Protein AF-A0A9P0KVR5-F1 (afdb_monomer_lite)

Radius of gyration: 16.96 Å; chains: 1; bounding box: 43×29×41 Å

Secondary structure (DSSP, 8-state):
---HHHHHHHHTT-SGGGGGEEEEEEEEEE-----S-------EEEEEEEESTTPPEEEE-S---HHHHIIIIIIIIIHHHHTTSSSPEEE----

Foldseek 3Di:
DDDVVNVCVVCVPDDCVCQQEWEKDKDKDFPDDDPPDDDDPTDIWIWMWIDHDDADIDIDPDDDDPVCCCPVPCVPGVVVVNVVHDNHDYDYDPD

Structure (mmCIF, N/CA/C/O backbone):
data_AF-A0A9P0KVR5-F1
#
_entry.id   AF-A0A9P0KVR5-F1
#
loop_
_atom_site.group_PDB
_atom_site.id
_atom_site.type_symbol
_atom_site.label_atom_id
_atom_site.label_alt_id
_atom_site.label_comp_id
_atom_site.label_asym_id
_atom_site.label_entity_id
_atom_site.label_seq_id
_atom_site.pdbx_PDB_ins_code
_atom_site.Cartn_x
_atom_site.Cartn_y
_atom_site.Cartn_z
_atom_site.occupancy
_atom_site.B_iso_or_equiv
_atom_site.auth_seq_id
_atom_site.auth_comp_id
_atom_site.auth_asym_id
_atom_site.auth_atom_id
_atom_site.pdbx_PDB_model_num
ATOM 1 N N . MET A 1 1 ? 10.888 13.727 19.121 1.00 45.62 1 MET A N 1
ATOM 2 C CA . MET A 1 1 ? 11.505 12.560 18.464 1.00 45.62 1 MET A CA 1
ATOM 3 C C . MET A 1 1 ? 10.667 11.375 18.880 1.00 45.62 1 MET A C 1
ATOM 5 O O . MET A 1 1 ? 10.918 10.817 19.937 1.00 45.62 1 MET A O 1
ATOM 9 N N . ASP A 1 2 ? 9.619 11.086 18.118 1.00 54.28 2 ASP A N 1
ATOM 10 C CA . ASP A 1 2 ? 8.869 9.847 18.293 1.00 54.28 2 ASP A CA 1
ATOM 11 C C . ASP A 1 2 ? 9.686 8.749 17.618 1.00 54.28 2 ASP A C 1
ATOM 13 O O . ASP A 1 2 ? 9.836 8.729 16.396 1.00 54.28 2 ASP A O 1
ATOM 17 N N . ASP A 1 3 ? 10.329 7.912 18.426 1.00 75.06 3 ASP A N 1
ATOM 18 C CA . ASP A 1 3 ? 11.047 6.747 17.934 1.00 75.06 3 ASP A CA 1
ATOM 19 C C . ASP A 1 3 ? 10.066 5.599 17.643 1.00 75.06 3 ASP A C 1
ATOM 21 O O . ASP A 1 3 ? 8.977 5.498 18.217 1.00 75.06 3 ASP A O 1
ATOM 25 N N . GLY A 1 4 ? 10.444 4.703 16.726 1.00 69.88 4 GLY A N 1
ATOM 26 C CA . GLY A 1 4 ? 9.607 3.552 16.361 1.00 69.88 4 GLY A CA 1
ATOM 27 C C . GLY A 1 4 ? 9.270 2.648 17.555 1.00 69.88 4 GLY A C 1
ATOM 28 O O . GLY A 1 4 ? 8.257 1.955 17.546 1.00 69.88 4 GLY A O 1
ATOM 29 N N . PHE A 1 5 ? 10.073 2.697 18.622 1.00 75.00 5 PHE A N 1
ATOM 30 C CA . PHE A 1 5 ? 9.825 1.954 19.853 1.00 75.00 5 PHE A CA 1
ATOM 31 C C . PHE A 1 5 ? 8.598 2.478 20.615 1.00 75.00 5 PHE A C 1
ATOM 33 O O . PHE A 1 5 ? 7.743 1.689 21.030 1.00 75.00 5 PHE A O 1
ATOM 40 N N . THR A 1 6 ? 8.463 3.798 20.756 1.00 78.81 6 THR A N 1
ATOM 41 C CA . THR A 1 6 ? 7.296 4.427 21.391 1.00 78.81 6 THR A CA 1
ATOM 42 C C . THR A 1 6 ? 6.020 4.167 20.585 1.00 78.81 6 THR A C 1
ATOM 44 O O . THR A 1 6 ? 4.979 3.853 21.168 1.00 78.81 6 THR A O 1
ATOM 47 N N . TRP A 1 7 ? 6.114 4.187 19.250 1.00 76.62 7 TRP A N 1
ATOM 48 C CA . TRP A 1 7 ? 5.000 3.863 18.352 1.00 76.62 7 TRP A CA 1
ATOM 49 C C . TRP A 1 7 ? 4.491 2.425 18.540 1.00 76.62 7 TRP A C 1
ATOM 51 O O . TRP A 1 7 ? 3.284 2.222 18.708 1.00 76.62 7 TRP A O 1
ATOM 61 N N . CYS A 1 8 ? 5.402 1.443 18.597 1.00 77.81 8 CYS A N 1
ATOM 62 C CA . CYS A 1 8 ? 5.065 0.034 18.822 1.00 77.81 8 CYS A CA 1
ATOM 63 C C . CYS A 1 8 ? 4.410 -0.193 20.188 1.00 77.81 8 CYS A C 1
ATOM 65 O O . CYS A 1 8 ? 3.430 -0.925 20.294 1.00 77.81 8 CYS A O 1
ATOM 67 N N . ARG A 1 9 ? 4.925 0.444 21.246 1.00 80.12 9 ARG A N 1
ATOM 68 C CA . ARG A 1 9 ? 4.419 0.251 22.614 1.00 80.12 9 ARG A CA 1
ATOM 69 C C . ARG A 1 9 ? 3.007 0.802 22.809 1.00 80.12 9 ARG A C 1
ATOM 71 O O . ARG A 1 9 ? 2.229 0.223 23.555 1.00 80.12 9 ARG A O 1
ATOM 78 N N . GLN A 1 10 ? 2.672 1.905 22.144 1.00 80.50 10 GLN A N 1
ATOM 79 C CA . GLN A 1 10 ? 1.330 2.495 22.211 1.00 80.50 10 GLN A CA 1
ATOM 80 C C . GLN A 1 10 ? 0.272 1.641 21.502 1.00 80.50 10 GLN A C 1
ATOM 82 O O . GLN A 1 10 ? -0.890 1.662 21.896 1.00 80.50 10 GLN A O 1
ATOM 87 N N . ARG A 1 11 ? 0.672 0.891 20.470 1.00 79.12 11 ARG A N 1
ATOM 88 C CA . ARG A 1 11 ? -0.224 0.093 19.617 1.00 79.12 11 ARG A CA 1
ATOM 89 C C . ARG A 1 11 ? -0.138 -1.408 19.890 1.00 79.12 11 ARG A C 1
ATOM 91 O O . ARG A 1 11 ? -0.795 -2.189 19.217 1.00 79.12 11 ARG A O 1
ATOM 98 N N . SER A 1 12 ? 0.625 -1.835 20.900 1.00 79.81 12 SER A N 1
ATOM 99 C CA . SER A 1 12 ? 0.791 -3.262 21.216 1.00 79.81 12 SER A CA 1
ATOM 100 C C . SER A 1 12 ? -0.467 -3.921 21.788 1.00 79.81 12 SER A C 1
ATOM 102 O O . SER A 1 12 ? -0.503 -5.141 21.900 1.00 79.81 12 SER A O 1
ATOM 104 N N . LEU A 1 13 ? -1.457 -3.127 22.207 1.00 83.19 13 LEU A N 1
ATOM 105 C CA . LEU A 1 13 ? -2.739 -3.600 22.743 1.00 83.19 13 LEU A CA 1
ATOM 106 C C . LEU A 1 13 ? -3.888 -3.507 21.729 1.00 83.19 13 LEU A C 1
ATOM 108 O O . LEU A 1 13 ? -5.009 -3.859 22.074 1.00 83.19 13 LEU A O 1
ATOM 112 N N . TRP A 1 14 ? -3.625 -3.009 20.518 1.00 78.81 14 TRP A N 1
ATOM 113 C CA . TRP A 1 14 ? -4.641 -2.892 19.474 1.00 78.81 14 TRP A CA 1
ATOM 114 C C . TRP A 1 14 ? -5.013 -4.269 18.928 1.00 78.81 14 TRP A C 1
ATOM 116 O O . TRP A 1 14 ? -4.130 -5.088 18.662 1.00 78.81 14 TRP A O 1
ATOM 126 N N . ASP A 1 15 ? -6.310 -4.485 18.726 1.00 76.31 15 ASP A N 1
ATOM 127 C CA . ASP A 1 15 ? -6.873 -5.697 18.131 1.00 76.31 15 ASP A CA 1
ATOM 128 C C . ASP A 1 15 ? -7.787 -5.316 16.958 1.00 76.31 15 ASP A C 1
ATOM 130 O O . ASP A 1 15 ? -7.373 -5.354 15.798 1.00 76.31 15 ASP A O 1
ATOM 134 N N . GLN A 1 16 ? -9.001 -4.830 17.236 1.00 77.56 16 GLN A N 1
ATOM 135 C CA . GLN A 1 16 ? -9.934 -4.412 16.183 1.00 77.56 16 GLN A CA 1
ATOM 136 C C . GLN A 1 16 ? -9.552 -3.081 15.530 1.00 77.56 16 GLN A C 1
ATOM 138 O O . GLN A 1 16 ? -9.970 -2.817 14.404 1.00 77.56 16 GLN A O 1
ATOM 143 N N . GLU A 1 17 ? -8.738 -2.271 16.200 1.00 78.81 17 GLU A N 1
ATOM 144 C CA . GLU A 1 17 ? -8.225 -0.994 15.710 1.00 78.81 17 GLU A CA 1
ATOM 145 C C . GLU A 1 17 ? -7.325 -1.168 14.479 1.00 78.81 17 GLU A C 1
ATOM 147 O O . GLU A 1 17 ? -7.234 -0.268 13.651 1.00 78.81 17 GLU A O 1
ATOM 152 N N . TRP A 1 18 ? -6.719 -2.346 14.278 1.00 73.12 18 TRP A N 1
ATOM 153 C CA . TRP A 1 18 ? -5.980 -2.638 13.043 1.00 73.12 18 TRP A CA 1
ATOM 154 C C . TRP A 1 18 ? -6.879 -2.665 11.801 1.00 73.12 18 TRP A C 1
ATOM 156 O O . TRP A 1 18 ? -6.381 -2.478 10.693 1.00 73.12 18 TRP A O 1
ATOM 166 N N . ASN A 1 19 ? -8.195 -2.854 11.959 1.00 73.75 19 ASN A N 1
ATOM 167 C CA . ASN A 1 19 ? -9.124 -2.899 10.828 1.00 73.75 19 ASN A CA 1
ATOM 168 C C . ASN A 1 19 ? -9.328 -1.536 10.155 1.00 73.75 19 ASN A C 1
ATOM 170 O O . ASN A 1 19 ? -9.768 -1.513 9.010 1.00 73.75 19 ASN A O 1
ATOM 174 N N . SER A 1 20 ? -9.021 -0.423 10.829 1.00 73.06 20 SER A N 1
ATOM 175 C CA . SER A 1 20 ? -9.081 0.922 10.238 1.00 73.06 20 SER A CA 1
ATOM 176 C C . SER A 1 20 ? -7.738 1.385 9.667 1.00 73.06 20 SER A C 1
ATOM 178 O O . SER A 1 20 ? -7.649 2.490 9.127 1.00 73.06 20 SER A O 1
ATOM 180 N N . ILE A 1 21 ? -6.687 0.559 9.749 1.00 72.31 21 ILE A N 1
ATOM 181 C CA . ILE A 1 21 ? -5.381 0.901 9.189 1.00 72.31 21 ILE A CA 1
ATOM 182 C C . ILE A 1 21 ? -5.268 0.368 7.764 1.00 72.31 21 ILE A C 1
ATOM 184 O O . ILE A 1 21 ? -5.376 -0.830 7.503 1.00 72.31 21 ILE A O 1
ATOM 188 N N . ALA A 1 22 ? -4.978 1.280 6.842 1.00 73.00 22 ALA A N 1
ATOM 189 C CA . ALA A 1 22 ? -4.572 0.958 5.488 1.00 73.00 22 ALA A CA 1
ATOM 190 C C . ALA A 1 22 ? -3.048 1.057 5.394 1.00 73.00 22 ALA A C 1
ATOM 192 O O . ALA A 1 22 ? -2.491 2.151 5.285 1.00 73.00 22 ALA A O 1
ATOM 193 N N . PHE A 1 23 ? -2.368 -0.085 5.441 1.00 71.81 23 PHE A N 1
ATOM 194 C CA . PHE A 1 23 ? -0.944 -0.149 5.105 1.00 71.81 23 PHE A CA 1
ATOM 195 C C . PHE A 1 23 ? -0.780 -0.110 3.596 1.00 71.81 23 PHE A C 1
ATOM 197 O O . PHE A 1 23 ? -1.628 -0.677 2.924 1.00 71.81 23 PHE A O 1
ATOM 204 N N . SER A 1 24 ? 0.299 0.469 3.074 1.00 73.81 24 SER A N 1
ATOM 205 C CA . SER A 1 24 ? 0.692 0.372 1.663 1.00 73.81 24 SER A CA 1
ATOM 206 C C . SER A 1 24 ? 2.198 0.138 1.522 1.00 73.81 24 SER A C 1
ATOM 208 O O . SER A 1 24 ? 2.962 0.603 2.366 1.00 73.81 24 SER A O 1
ATOM 210 N N . ASP A 1 25 ? 2.609 -0.613 0.495 1.00 72.06 25 ASP A N 1
ATOM 211 C CA . ASP A 1 25 ? 4.021 -0.847 0.149 1.00 72.06 25 ASP A CA 1
ATOM 212 C C . ASP A 1 25 ? 4.220 -1.047 -1.365 1.00 72.06 25 ASP A C 1
ATOM 214 O O . ASP A 1 25 ? 3.367 -1.624 -2.056 1.00 72.06 25 ASP A O 1
ATOM 218 N N . GLU A 1 26 ? 5.381 -0.621 -1.870 1.00 75.12 26 GLU A N 1
ATOM 219 C CA . GLU A 1 26 ? 5.847 -0.834 -3.240 1.00 75.12 26 GLU A CA 1
ATOM 220 C C . GLU A 1 26 ? 7.013 -1.826 -3.309 1.00 75.12 26 GLU A C 1
ATOM 222 O O . GLU A 1 26 ? 8.200 -1.486 -3.248 1.00 75.12 26 GLU A O 1
ATOM 227 N N . SER A 1 27 ? 6.691 -3.077 -3.618 1.00 72.44 27 SER A N 1
ATOM 228 C CA . SER A 1 27 ? 7.695 -4.124 -3.781 1.00 72.44 27 SER A CA 1
ATOM 229 C C . SER A 1 27 ? 8.164 -4.253 -5.239 1.00 72.44 27 SER A C 1
ATOM 231 O O . SER A 1 27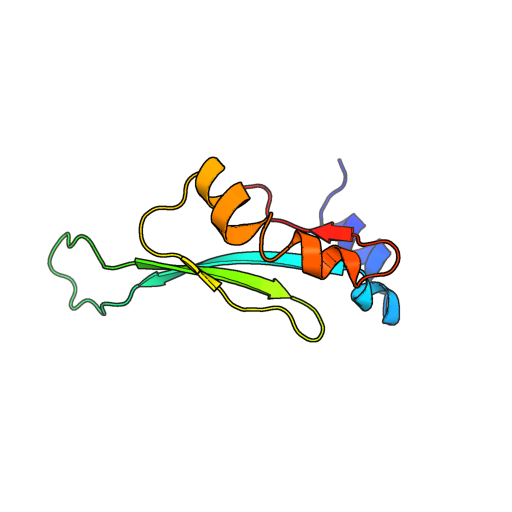 ? 7.369 -4.335 -6.179 1.00 72.44 27 SER A O 1
ATOM 233 N N . ARG A 1 28 ? 9.489 -4.297 -5.461 1.00 71.31 28 ARG A N 1
ATOM 234 C CA . ARG A 1 28 ? 10.104 -4.505 -6.790 1.00 71.31 28 ARG A CA 1
ATOM 235 C C . ARG A 1 28 ? 10.588 -5.945 -6.965 1.00 71.31 28 ARG A C 1
ATOM 237 O O . ARG A 1 28 ? 11.577 -6.346 -6.358 1.00 71.31 28 ARG A O 1
ATOM 244 N N . PHE A 1 29 ? 9.993 -6.675 -7.903 1.00 66.38 29 PHE A N 1
ATOM 245 C CA . PHE A 1 29 ? 10.389 -8.041 -8.253 1.00 66.38 29 PHE A CA 1
ATOM 246 C C . PHE A 1 29 ? 11.265 -8.061 -9.509 1.00 66.38 29 PHE A C 1
ATOM 248 O O . PHE A 1 29 ? 10.957 -7.404 -10.507 1.00 66.38 29 PHE A O 1
ATOM 255 N N . CYS A 1 30 ? 12.369 -8.814 -9.477 1.00 67.19 30 CYS A N 1
ATOM 256 C CA . CYS A 1 30 ? 13.174 -9.100 -10.668 1.00 67.19 30 CYS A CA 1
ATOM 257 C C . CYS A 1 30 ? 12.634 -10.363 -11.343 1.00 67.19 30 CYS A C 1
ATOM 259 O O . CYS A 1 30 ? 12.561 -11.403 -10.698 1.00 67.19 30 CYS A O 1
ATOM 261 N N . LEU A 1 31 ? 12.289 -10.275 -12.629 1.00 63.97 31 LEU A N 1
ATOM 262 C CA . LEU A 1 31 ? 11.743 -11.415 -13.373 1.00 63.97 31 LEU A CA 1
ATOM 263 C C . LEU A 1 31 ? 12.819 -12.373 -13.913 1.00 63.97 31 LEU A C 1
ATOM 265 O O . LEU A 1 31 ? 12.482 -13.482 -14.312 1.00 63.97 31 LEU A O 1
ATOM 269 N N . ASP A 1 32 ? 14.094 -11.970 -13.898 1.00 61.28 32 ASP A N 1
ATOM 270 C CA . ASP A 1 32 ? 15.202 -12.749 -14.461 1.00 61.28 32 ASP A CA 1
ATOM 271 C C . ASP A 1 32 ? 16.206 -13.175 -13.369 1.00 61.28 32 ASP A C 1
ATOM 273 O O . ASP A 1 32 ? 16.752 -12.330 -12.645 1.00 61.28 32 ASP A O 1
ATOM 277 N N . MET A 1 33 ? 16.473 -14.485 -13.272 1.00 55.66 33 MET A N 1
ATOM 278 C CA . MET A 1 33 ? 17.552 -15.080 -12.463 1.00 55.66 33 MET A CA 1
ATOM 279 C C . MET A 1 33 ? 18.908 -14.913 -13.174 1.00 55.66 33 MET A C 1
ATOM 281 O O . MET A 1 33 ? 18.970 -14.912 -14.399 1.00 55.66 33 MET A O 1
ATOM 285 N N . HIS A 1 34 ? 20.001 -14.750 -12.422 1.00 55.47 34 HIS A N 1
ATOM 286 C CA . HIS A 1 34 ? 21.315 -14.384 -12.970 1.00 55.47 34 HIS A CA 1
ATOM 287 C C . HIS A 1 34 ? 22.382 -15.450 -12.671 1.00 55.47 34 HIS A C 1
ATOM 289 O O . HIS A 1 34 ? 22.489 -15.890 -11.530 1.00 55.47 34 HIS A O 1
ATOM 295 N N . ASP A 1 35 ? 23.222 -15.783 -13.656 1.00 63.78 35 ASP A N 1
ATOM 296 C CA . ASP A 1 35 ? 24.402 -16.668 -13.550 1.00 63.78 35 ASP A CA 1
ATOM 297 C C . ASP A 1 35 ? 25.731 -15.905 -13.312 1.00 63.78 35 ASP A C 1
ATOM 299 O O . ASP A 1 35 ? 26.802 -16.490 -13.168 1.00 63.78 35 ASP A O 1
ATOM 303 N N . GLY A 1 36 ? 25.668 -14.574 -13.213 1.00 57.53 36 GLY A N 1
ATOM 304 C CA . GLY A 1 36 ? 26.701 -13.743 -12.575 1.00 57.53 36 GLY A CA 1
ATOM 305 C C . GLY A 1 36 ? 27.547 -12.851 -13.487 1.00 57.53 36 GLY A C 1
ATOM 306 O O . GLY A 1 36 ? 28.361 -12.103 -12.956 1.00 57.53 36 GLY A O 1
ATOM 307 N N . ARG A 1 37 ? 27.386 -12.867 -14.822 1.00 56.53 37 ARG A N 1
ATOM 308 C CA . ARG A 1 37 ? 28.447 -12.336 -15.715 1.00 56.53 37 ARG A CA 1
ATOM 309 C C . ARG A 1 37 ? 28.151 -11.120 -16.609 1.00 56.53 37 ARG A C 1
ATOM 311 O O . ARG A 1 37 ? 29.053 -10.710 -17.331 1.00 56.53 37 ARG A O 1
ATOM 318 N N . ALA A 1 38 ? 26.995 -10.453 -16.543 1.00 55.97 38 ALA A N 1
ATOM 319 C CA . ALA A 1 38 ? 26.7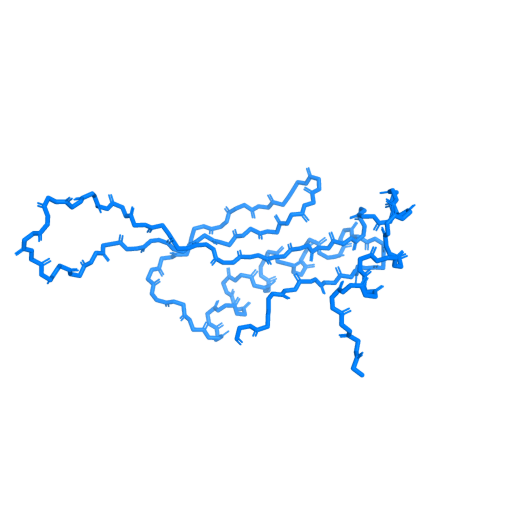70 -9.231 -17.338 1.00 55.97 38 ALA A CA 1
ATOM 320 C C . ALA A 1 38 ? 25.927 -8.156 -16.628 1.00 55.97 38 ALA A C 1
ATOM 322 O O . ALA A 1 38 ? 25.031 -8.457 -15.845 1.00 55.97 38 ALA A O 1
ATOM 323 N N . ARG A 1 39 ? 26.172 -6.868 -16.924 1.00 58.12 39 ARG A N 1
ATOM 324 C CA . ARG A 1 39 ? 25.279 -5.767 -16.512 1.00 58.12 39 ARG A CA 1
ATOM 325 C C . ARG A 1 39 ? 24.051 -5.746 -17.426 1.00 58.12 39 ARG A C 1
ATOM 327 O O . ARG A 1 39 ? 24.030 -5.045 -18.431 1.00 58.12 39 ARG A O 1
ATOM 334 N N . VAL A 1 40 ? 23.034 -6.529 -17.079 1.00 55.59 40 VAL A N 1
ATOM 335 C CA . VAL A 1 40 ? 21.763 -6.599 -17.817 1.00 55.59 40 VAL A CA 1
ATOM 336 C C . VAL A 1 40 ? 20.756 -5.602 -17.233 1.00 55.59 40 VAL A C 1
ATOM 338 O O . VAL A 1 40 ? 20.568 -5.538 -16.014 1.00 55.59 40 VAL A O 1
ATOM 341 N N . ARG A 1 41 ? 20.060 -4.837 -18.090 1.00 55.94 41 ARG A N 1
ATOM 342 C CA . ARG A 1 41 ? 18.831 -4.124 -17.699 1.00 55.94 41 ARG A CA 1
ATOM 343 C C . ARG A 1 41 ? 17.743 -5.166 -17.433 1.00 55.94 41 ARG A C 1
ATOM 345 O O . ARG A 1 41 ? 17.099 -5.644 -18.358 1.00 55.94 41 ARG A O 1
ATOM 352 N N . ARG A 1 42 ? 17.587 -5.549 -16.165 1.00 59.75 42 ARG A N 1
ATOM 353 C CA . ARG A 1 42 ? 16.613 -6.563 -15.737 1.0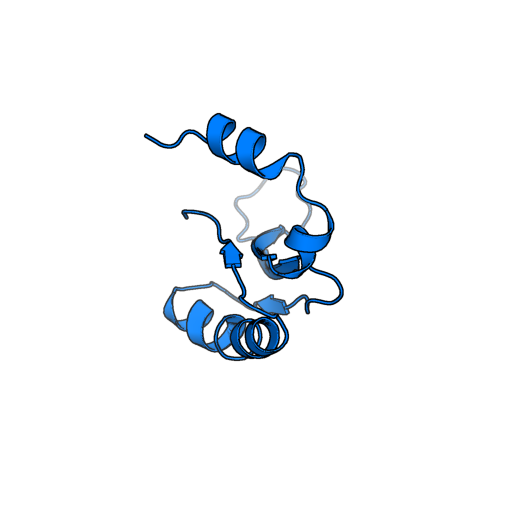0 59.75 42 ARG A CA 1
ATOM 354 C C . ARG A 1 42 ? 15.193 -6.045 -15.895 1.00 59.75 42 ARG A C 1
ATOM 356 O O . ARG A 1 42 ? 14.914 -4.902 -15.519 1.00 59.75 42 ARG A O 1
ATOM 363 N N . ARG A 1 43 ? 14.289 -6.902 -16.371 1.00 58.53 43 ARG A N 1
ATOM 364 C CA . ARG A 1 43 ? 12.857 -6.615 -16.300 1.00 58.53 43 ARG A CA 1
ATOM 365 C C . ARG A 1 43 ? 12.447 -6.643 -14.833 1.00 58.53 43 ARG A C 1
ATOM 367 O O . ARG A 1 43 ? 12.575 -7.660 -14.151 1.00 58.53 43 ARG A O 1
ATOM 374 N N . ARG A 1 44 ? 12.012 -5.488 -14.341 1.00 62.00 44 ARG A N 1
ATOM 375 C CA . ARG A 1 44 ? 11.486 -5.325 -12.989 1.00 62.00 44 ARG A CA 1
ATOM 376 C C . ARG A 1 44 ? 10.002 -5.040 -13.085 1.00 62.00 44 ARG A C 1
ATOM 378 O O . ARG A 1 44 ? 9.583 -4.287 -13.964 1.00 62.00 44 ARG A O 1
ATOM 385 N N . VAL A 1 45 ? 9.238 -5.637 -12.188 1.00 61.44 45 VAL A N 1
ATOM 386 C CA . VAL A 1 45 ? 7.831 -5.301 -11.990 1.00 61.44 45 VAL A CA 1
ATOM 387 C C . VAL A 1 45 ? 7.705 -4.704 -10.605 1.00 61.44 45 VAL A C 1
ATOM 389 O O . VAL A 1 45 ? 8.299 -5.213 -9.656 1.00 61.44 45 VAL A O 1
ATOM 392 N N . MET A 1 46 ? 6.987 -3.594 -10.515 1.00 72.06 46 MET A N 1
ATOM 393 C CA . MET A 1 46 ? 6.607 -3.011 -9.241 1.00 72.06 46 MET A CA 1
ATOM 394 C C . MET A 1 46 ? 5.191 -3.479 -8.932 1.00 72.06 46 MET A C 1
ATOM 396 O O . MET A 1 46 ? 4.335 -3.483 -9.816 1.00 72.06 46 MET A O 1
ATOM 400 N N . VAL A 1 47 ? 4.976 -3.931 -7.709 1.00 62.28 47 VAL A N 1
ATOM 401 C CA . VAL A 1 47 ? 3.661 -4.310 -7.207 1.00 62.28 47 VAL A CA 1
ATOM 402 C C . VAL A 1 47 ? 3.330 -3.347 -6.089 1.00 62.28 47 VAL A C 1
ATOM 404 O O . VAL A 1 47 ? 4.162 -3.143 -5.209 1.00 62.28 47 VAL A O 1
ATOM 407 N N . TRP A 1 48 ? 2.138 -2.768 -6.148 1.00 70.62 48 TRP A N 1
ATOM 408 C CA . TRP A 1 48 ? 1.560 -2.072 -5.012 1.00 70.62 48 TRP A CA 1
ATOM 409 C C . TRP A 1 48 ? 0.527 -2.972 -4.359 1.00 70.62 48 TRP A C 1
ATOM 411 O O . TRP A 1 48 ? -0.267 -3.626 -5.044 1.00 70.62 48 TRP A O 1
ATOM 421 N N . GLY A 1 49 ? 0.538 -2.995 -3.037 1.00 63.88 49 GLY A N 1
ATOM 422 C CA . GLY A 1 49 ? -0.511 -3.611 -2.253 1.00 63.88 49 GLY A CA 1
ATOM 423 C C . GLY A 1 49 ? -0.787 -2.760 -1.038 1.00 63.88 49 GLY A C 1
ATOM 424 O O . GLY A 1 49 ? 0.148 -2.278 -0.400 1.00 63.88 49 GLY A O 1
ATOM 425 N N . ALA A 1 50 ? -2.065 -2.621 -0.701 1.00 64.44 50 ALA A N 1
ATOM 426 C CA . ALA A 1 50 ? -2.416 -2.282 0.663 1.00 64.44 50 ALA A CA 1
ATOM 427 C C . ALA A 1 50 ? -2.455 -3.554 1.529 1.00 64.44 50 ALA A C 1
ATOM 429 O O . ALA A 1 50 ? -2.593 -4.642 0.976 1.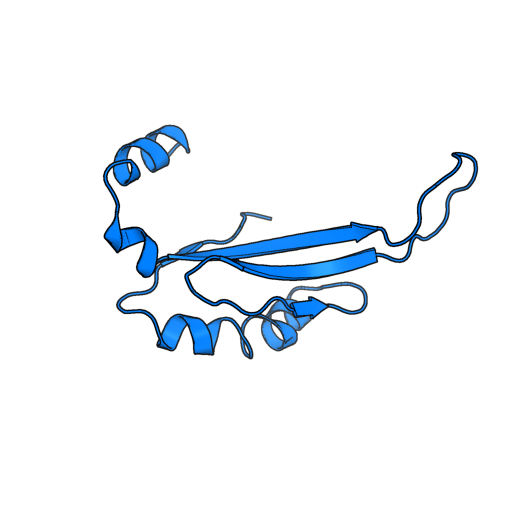00 64.44 50 ALA A O 1
ATOM 430 N N . TYR A 1 51 ? -2.342 -3.480 2.854 1.00 63.19 51 TYR A N 1
ATOM 431 C CA . TYR A 1 51 ? -2.624 -4.622 3.741 1.00 63.19 51 TYR A CA 1
ATOM 432 C C . TYR A 1 51 ? -3.818 -4.295 4.643 1.00 63.19 51 TYR A C 1
ATOM 434 O O . TYR A 1 51 ? -3.874 -3.225 5.242 1.00 63.19 51 TYR A O 1
ATOM 442 N N . GLY A 1 52 ? -4.784 -5.216 4.669 1.00 62.78 52 GLY A N 1
ATOM 443 C CA . GLY A 1 52 ? -6.090 -5.167 5.333 1.00 62.78 52 GLY A CA 1
ATOM 444 C C . GLY A 1 52 ? -6.927 -6.379 4.885 1.00 62.78 52 GLY A C 1
ATOM 445 O O . GLY A 1 52 ? -6.406 -7.242 4.179 1.00 62.78 52 GLY A O 1
ATOM 446 N N . SER A 1 53 ? -8.207 -6.503 5.264 1.00 54.72 53 SER A N 1
ATOM 447 C CA . SER A 1 53 ? -8.934 -7.778 5.059 1.00 54.72 53 SER A CA 1
ATOM 448 C C . SER A 1 53 ? -9.127 -8.206 3.587 1.00 54.72 53 SER A C 1
A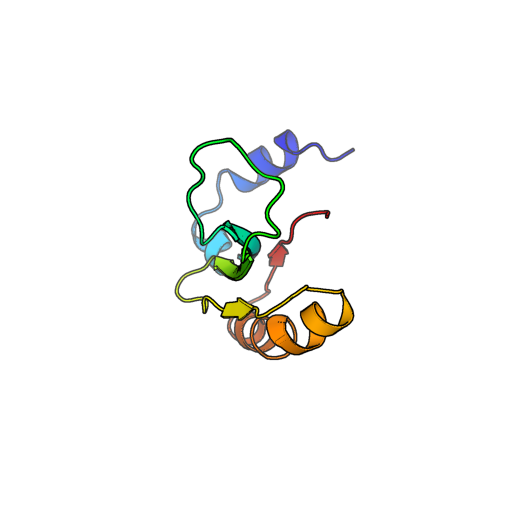TOM 450 O O . SER A 1 53 ? -9.279 -9.406 3.351 1.00 54.72 53 SER A O 1
ATOM 452 N N . ARG A 1 54 ? -9.089 -7.287 2.596 1.00 58.44 54 ARG A N 1
ATOM 453 C CA . ARG A 1 54 ? -9.215 -7.579 1.140 1.00 58.44 54 ARG A CA 1
ATOM 454 C C . ARG A 1 54 ? -8.699 -6.466 0.195 1.00 58.44 54 ARG A C 1
ATOM 456 O O . ARG A 1 54 ? -9.432 -5.992 -0.671 1.00 58.44 54 ARG A O 1
ATOM 463 N N . SER A 1 55 ? -7.458 -6.024 0.315 1.00 61.69 55 SER A N 1
ATOM 464 C CA . SER A 1 55 ? -6.893 -5.046 -0.631 1.00 61.69 55 SER A CA 1
ATOM 465 C C . SER A 1 55 ? -6.516 -5.664 -1.998 1.00 61.69 55 SER A C 1
ATOM 467 O O . SER A 1 55 ? -6.122 -6.833 -2.072 1.00 61.69 55 SER A O 1
ATOM 469 N N . PRO A 1 56 ? -6.605 -4.899 -3.104 1.00 64.19 56 PRO A N 1
ATOM 470 C CA . PRO A 1 56 ? -6.119 -5.332 -4.412 1.00 64.19 56 PRO A CA 1
ATOM 471 C C . PRO A 1 56 ? -4.585 -5.258 -4.507 1.00 64.19 56 PRO A C 1
ATOM 473 O O . PRO A 1 56 ? -3.967 -4.295 -4.056 1.00 64.19 56 PRO A O 1
ATOM 476 N N . LEU A 1 57 ? -3.978 -6.256 -5.159 1.00 69.88 57 LEU A N 1
ATOM 477 C CA . LEU A 1 57 ? -2.579 -6.221 -5.598 1.00 69.88 57 LEU A CA 1
ATOM 478 C C . LEU A 1 57 ? -2.510 -5.704 -7.038 1.00 69.88 57 LEU A C 1
ATOM 480 O O . LEU A 1 57 ? -3.099 -6.300 -7.942 1.00 69.88 57 LEU A O 1
ATOM 484 N N . ILE A 1 58 ? -1.774 -4.616 -7.261 1.00 72.38 58 ILE A N 1
ATOM 485 C CA . ILE A 1 58 ? -1.716 -3.924 -8.553 1.00 72.38 58 ILE A CA 1
ATOM 486 C C . ILE A 1 58 ? -0.327 -4.078 -9.160 1.00 72.38 58 ILE A C 1
ATOM 488 O O . ILE A 1 58 ? 0.681 -3.699 -8.566 1.00 72.38 58 ILE A O 1
ATOM 492 N N . PHE A 1 59 ? -0.276 -4.597 -10.386 1.00 72.94 59 PHE A N 1
ATOM 493 C CA . PHE A 1 59 ? 0.955 -4.681 -11.166 1.00 72.94 59 PHE A CA 1
ATOM 494 C C . PHE A 1 59 ? 1.213 -3.379 -11.923 1.00 72.94 59 PHE A C 1
ATOM 496 O O . PHE A 1 59 ? 0.517 -3.059 -12.887 1.00 72.94 59 PHE A O 1
ATOM 503 N N . ILE A 1 60 ? 2.281 -2.677 -11.559 1.00 72.31 60 ILE A N 1
ATOM 504 C CA . ILE A 1 60 ? 2.712 -1.455 -12.232 1.00 72.31 60 ILE A CA 1
ATOM 505 C C . ILE A 1 60 ? 3.702 -1.805 -13.341 1.00 72.31 60 ILE A C 1
ATOM 507 O O . ILE A 1 60 ? 4.755 -2.418 -13.124 1.00 72.31 60 ILE A O 1
ATOM 511 N N . ARG A 1 61 ? 3.376 -1.372 -14.562 1.00 69.50 61 ARG A N 1
ATOM 512 C CA . ARG A 1 61 ? 4.242 -1.536 -15.733 1.00 69.50 61 ARG A CA 1
ATOM 513 C C . ARG A 1 61 ? 5.176 -0.332 -15.896 1.00 69.50 61 ARG A C 1
ATOM 515 O O . ARG A 1 61 ? 4.740 0.820 -15.931 1.00 69.50 61 ARG A O 1
ATOM 522 N N . GLY A 1 62 ? 6.466 -0.610 -16.081 1.00 72.12 62 GLY A N 1
ATOM 523 C CA . GLY A 1 62 ? 7.490 0.410 -16.333 1.00 72.12 62 GLY A CA 1
ATOM 524 C C . GLY A 1 62 ? 7.965 1.137 -15.070 1.00 72.12 62 GLY A C 1
ATOM 525 O O . GLY A 1 62 ? 7.778 0.657 -13.957 1.00 72.12 62 GLY A O 1
ATOM 526 N N . ASN A 1 63 ? 8.621 2.286 -15.247 1.00 69.88 63 ASN A N 1
ATOM 527 C CA . ASN A 1 63 ? 9.159 3.070 -14.131 1.00 69.88 63 ASN A CA 1
ATOM 528 C C . ASN A 1 63 ? 8.068 3.903 -13.448 1.00 69.88 63 ASN A C 1
ATOM 530 O O . ASN A 1 63 ? 7.363 4.659 -14.119 1.00 69.88 63 ASN A O 1
ATOM 534 N N . MET A 1 64 ? 7.982 3.806 -12.122 1.00 73.31 64 MET A N 1
ATOM 535 C CA . MET A 1 64 ? 7.095 4.627 -11.298 1.00 73.31 64 MET A CA 1
ATOM 536 C C . MET A 1 64 ? 7.680 6.025 -11.073 1.00 73.31 64 MET A C 1
ATOM 538 O O . MET A 1 64 ? 8.881 6.164 -10.835 1.00 73.31 64 MET A O 1
ATOM 542 N N . ASN A 1 65 ? 6.826 7.045 -11.140 1.00 76.25 65 ASN A N 1
ATOM 543 C CA . ASN A 1 65 ? 7.110 8.409 -10.694 1.00 76.25 65 ASN A CA 1
ATOM 544 C C . ASN A 1 65 ? 5.934 8.908 -9.836 1.00 76.25 65 ASN A C 1
ATOM 546 O O . ASN A 1 65 ? 4.882 8.273 -9.825 1.00 76.25 65 ASN A O 1
ATOM 550 N N . ALA A 1 66 ? 6.100 10.036 -9.143 1.00 72.94 66 ALA A N 1
ATOM 551 C CA . ALA A 1 66 ? 5.090 10.535 -8.206 1.00 72.94 66 ALA A CA 1
ATOM 552 C C . ALA A 1 66 ? 3.714 10.783 -8.857 1.00 72.94 66 ALA A C 1
ATOM 554 O O . ALA A 1 66 ? 2.691 10.437 -8.278 1.00 72.94 66 ALA A O 1
ATOM 555 N N . GLN A 1 67 ? 3.667 11.318 -10.083 1.00 77.25 67 GLN A N 1
ATOM 556 C CA . GLN A 1 67 ? 2.395 11.559 -10.776 1.00 77.25 67 GLN A CA 1
ATOM 557 C C . GLN A 1 67 ? 1.690 10.256 -11.161 1.00 77.25 67 GLN A C 1
ATOM 559 O O . GLN A 1 67 ? 0.487 10.122 -10.960 1.00 77.25 67 GLN A O 1
ATOM 564 N N . ARG A 1 68 ? 2.436 9.279 -11.687 1.00 81.62 68 ARG A N 1
ATOM 565 C CA . ARG A 1 68 ? 1.894 7.952 -12.007 1.00 81.62 68 ARG A CA 1
ATOM 566 C C . ARG A 1 68 ? 1.428 7.233 -10.749 1.00 81.62 68 ARG A C 1
ATOM 568 O O . ARG A 1 68 ? 0.408 6.569 -10.793 1.00 81.62 68 ARG A O 1
ATOM 575 N N . TYR A 1 69 ? 2.131 7.399 -9.632 1.00 74.38 69 TYR A N 1
ATOM 576 C CA . TYR A 1 69 ? 1.713 6.829 -8.356 1.00 74.38 69 TYR A CA 1
ATOM 577 C C . TYR A 1 69 ? 0.344 7.373 -7.924 1.00 74.38 69 TYR A C 1
ATOM 579 O O . TYR A 1 69 ? -0.552 6.601 -7.598 1.00 74.38 69 TYR A O 1
ATOM 587 N N . ILE A 1 70 ? 0.138 8.688 -8.027 1.00 78.06 70 ILE A N 1
ATOM 588 C CA . ILE A 1 70 ? -1.154 9.309 -7.713 1.00 78.06 70 ILE A CA 1
ATOM 589 C C . ILE A 1 70 ? -2.262 8.779 -8.637 1.00 78.06 70 ILE A C 1
ATOM 591 O O . ILE A 1 70 ? -3.262 8.259 -8.151 1.00 78.06 70 ILE A O 1
ATOM 595 N N . HIS A 1 71 ? -2.064 8.849 -9.955 1.00 80.06 71 HIS A N 1
ATOM 596 C CA . HIS A 1 71 ? -3.126 8.563 -10.928 1.00 80.06 71 HIS A CA 1
ATOM 597 C C . HIS A 1 71 ? -3.369 7.075 -11.209 1.00 80.06 71 HIS A C 1
ATOM 599 O O . HIS A 1 71 ? -4.475 6.692 -11.579 1.00 80.06 71 HIS A O 1
ATOM 605 N N . GLU A 1 72 ? -2.348 6.225 -11.091 1.00 80.44 72 GLU A N 1
ATOM 606 C CA . GLU A 1 72 ? -2.459 4.792 -11.401 1.00 80.44 72 GLU A CA 1
ATOM 607 C C . GLU A 1 72 ? -2.668 3.934 -10.150 1.00 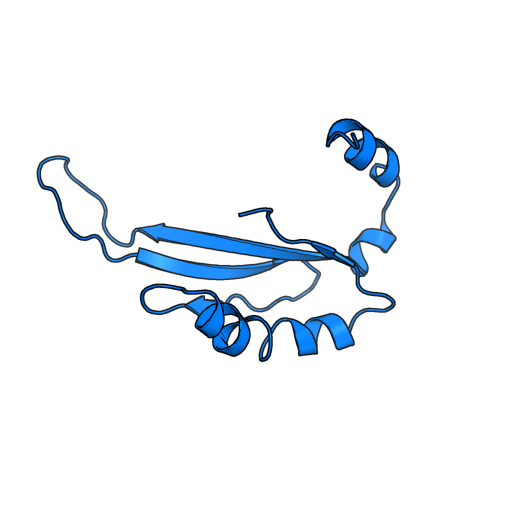80.44 72 GLU A C 1
ATOM 609 O O . GLU A 1 72 ? -3.065 2.779 -10.281 1.00 80.44 72 GLU A O 1
ATOM 614 N N . VAL A 1 73 ? -2.396 4.466 -8.951 1.00 78.12 73 VAL A N 1
ATOM 615 C CA . VAL A 1 73 ? -2.454 3.700 -7.698 1.00 78.12 73 VAL A CA 1
ATOM 616 C C . VAL A 1 73 ? -3.353 4.372 -6.664 1.00 78.12 73 VAL A C 1
ATOM 618 O O . VAL A 1 73 ? -4.364 3.785 -6.275 1.00 78.12 73 VAL A O 1
ATOM 621 N N . LEU A 1 74 ? -3.024 5.594 -6.230 1.00 77.88 74 LEU A N 1
ATOM 622 C CA . LEU A 1 74 ? -3.735 6.231 -5.117 1.00 77.88 74 LEU A CA 1
ATOM 623 C C . LEU A 1 74 ? -5.201 6.524 -5.459 1.00 77.88 74 LEU A C 1
ATOM 625 O O . LEU A 1 74 ? -6.098 6.036 -4.776 1.00 77.88 74 LEU A O 1
ATOM 629 N N . GLU A 1 75 ? -5.448 7.281 -6.528 1.00 82.12 75 GLU A N 1
ATOM 630 C CA . GLU A 1 75 ? -6.794 7.677 -6.952 1.00 82.12 75 GLU A CA 1
ATOM 631 C C . GLU A 1 75 ? -7.715 6.478 -7.259 1.00 82.12 75 GLU A C 1
ATOM 633 O O . GLU A 1 75 ? -8.809 6.421 -6.698 1.00 82.12 75 GLU A O 1
ATOM 638 N N . PRO A 1 76 ? -7.322 5.503 -8.105 1.00 83.06 76 PRO A N 1
ATOM 639 C CA . PRO A 1 76 ? -8.224 4.421 -8.501 1.00 83.06 76 PRO A CA 1
ATOM 640 C C . PRO A 1 76 ? -8.368 3.291 -7.477 1.00 83.06 76 PRO A C 1
ATOM 642 O O . PRO A 1 76 ? -9.329 2.525 -7.573 1.00 83.06 76 PRO A O 1
ATOM 645 N N . HIS A 1 77 ? -7.429 3.129 -6.538 1.00 80.69 77 HIS A N 1
ATOM 646 C CA . HIS A 1 77 ? -7.394 1.940 -5.679 1.00 80.69 77 HIS A CA 1
ATOM 647 C C . HIS A 1 77 ? -7.318 2.242 -4.188 1.00 80.69 77 HIS A C 1
ATOM 649 O O . HIS A 1 77 ? -8.018 1.583 -3.420 1.00 80.69 77 HIS A O 1
ATOM 655 N N . LEU A 1 78 ? -6.514 3.223 -3.768 1.00 77.50 78 LEU A N 1
ATOM 656 C CA . LEU A 1 78 ? -6.433 3.576 -2.354 1.00 77.50 78 LEU A CA 1
ATOM 657 C C . LEU A 1 78 ? -7.665 4.366 -1.910 1.00 77.50 78 LEU A C 1
ATOM 659 O O . LEU A 1 78 ? -8.284 3.976 -0.928 1.00 77.50 78 LEU A O 1
ATOM 663 N N . LEU A 1 79 ? -8.043 5.436 -2.617 1.00 79.94 79 LEU A N 1
ATOM 664 C CA . LEU A 1 79 ? -9.167 6.284 -2.192 1.00 79.94 79 LEU A CA 1
ATOM 665 C C . LEU A 1 79 ? -10.478 5.490 -2.032 1.00 79.94 79 LEU A C 1
ATOM 667 O O . LEU A 1 79 ? -11.069 5.569 -0.956 1.00 79.94 79 LEU A O 1
ATOM 671 N N . PRO A 1 80 ? -10.890 4.632 -2.991 1.00 82.56 80 PRO A N 1
ATOM 672 C CA . PRO A 1 80 ? -12.099 3.830 -2.822 1.00 82.56 80 PRO A CA 1
ATOM 673 C C . PRO A 1 80 ? -11.991 2.812 -1.685 1.00 82.56 80 PRO A C 1
ATOM 675 O O . PRO A 1 80 ? -13.003 2.434 -1.109 1.00 82.56 80 PRO A O 1
ATOM 678 N N . TYR A 1 81 ? -10.780 2.342 -1.366 1.00 76.81 81 TYR A N 1
ATOM 679 C CA . TYR A 1 81 ? -10.550 1.448 -0.235 1.00 76.81 81 TYR A CA 1
ATOM 680 C C . TYR A 1 81 ? -10.670 2.192 1.101 1.00 76.81 81 TYR A C 1
ATOM 682 O O . TYR A 1 81 ? -11.321 1.686 2.013 1.00 76.81 81 TYR A O 1
ATOM 690 N N . LEU A 1 82 ? -10.114 3.402 1.212 1.00 78.31 82 LEU A N 1
ATOM 691 C CA . LEU A 1 82 ? -10.230 4.230 2.417 1.00 78.31 82 LEU A CA 1
ATOM 692 C C . LEU A 1 82 ? -11.687 4.604 2.715 1.00 78.31 82 LEU A C 1
ATOM 694 O O . LEU A 1 82 ? -12.078 4.557 3.877 1.00 78.31 82 LEU A O 1
ATOM 698 N N . ASP A 1 83 ? -12.503 4.865 1.689 1.00 81.44 83 ASP A N 1
ATOM 699 C CA . ASP A 1 83 ? -13.942 5.142 1.846 1.00 81.44 83 ASP A CA 1
ATOM 700 C C . ASP A 1 83 ? -14.723 3.975 2.485 1.00 81.44 83 ASP A C 1
ATOM 702 O O . ASP A 1 83 ? -15.827 4.168 2.996 1.00 81.44 83 ASP A O 1
ATOM 706 N N . THR A 1 84 ? -14.171 2.754 2.479 1.00 78.12 84 THR A N 1
ATOM 707 C CA . THR A 1 84 ? -14.797 1.593 3.138 1.00 78.12 84 THR A CA 1
ATOM 708 C C . THR A 1 84 ? -14.483 1.482 4.628 1.00 78.12 84 THR A C 1
ATOM 710 O O . THR A 1 84 ? -15.113 0.683 5.324 1.00 78.12 84 THR A O 1
ATOM 713 N N . LEU A 1 85 ? -13.519 2.257 5.128 1.00 78.50 85 LEU A N 1
ATOM 714 C CA . LEU A 1 85 ? -13.046 2.189 6.506 1.00 78.50 85 LEU A CA 1
ATOM 715 C C . LEU A 1 85 ? -13.685 3.296 7.352 1.00 78.50 85 LEU A C 1
ATOM 717 O O . LEU A 1 85 ? -13.830 4.436 6.917 1.00 78.50 85 LEU A O 1
ATOM 721 N N . ALA A 1 86 ? -14.044 2.973 8.594 1.00 75.19 86 ALA A N 1
ATOM 722 C CA . ALA A 1 86 ? -14.445 3.981 9.569 1.00 75.19 86 ALA A CA 1
ATOM 723 C C . ALA A 1 86 ? -13.184 4.626 10.169 1.00 75.19 86 ALA A C 1
ATOM 725 O O . ALA A 1 86 ? -12.412 3.933 10.827 1.00 75.19 86 ALA A O 1
ATOM 726 N N . ASP A 1 87 ? -12.995 5.928 9.926 1.00 79.19 87 ASP A N 1
ATOM 727 C CA . ASP A 1 87 ? -11.838 6.733 10.368 1.00 79.19 87 ASP A CA 1
ATOM 728 C C . ASP A 1 87 ? -10.469 6.148 9.946 1.00 79.19 87 ASP A C 1
ATOM 730 O O . ASP A 1 87 ? -9.691 5.670 10.780 1.00 79.19 87 ASP A O 1
ATOM 734 N N . PRO A 1 88 ? -10.177 6.109 8.630 1.00 76.12 88 PRO A N 1
ATOM 735 C CA . PRO A 1 88 ? -8.991 5.441 8.120 1.00 76.12 88 PRO A CA 1
ATOM 736 C C . PRO A 1 88 ? -7.693 6.131 8.541 1.00 76.12 88 PRO A C 1
ATOM 738 O O . PRO A 1 88 ? -7.470 7.308 8.258 1.00 76.12 88 PRO A O 1
ATOM 741 N N . THR A 1 89 ? -6.765 5.351 9.095 1.00 79.31 89 THR A N 1
ATOM 742 C CA . THR A 1 89 ? -5.364 5.769 9.227 1.00 79.31 89 THR A CA 1
ATOM 743 C C . THR A 1 89 ? -4.559 5.192 8.069 1.00 79.31 89 THR A C 1
ATOM 745 O O . THR A 1 89 ? -4.417 3.975 7.940 1.00 79.31 89 THR A O 1
ATOM 748 N N . PHE A 1 90 ? -4.017 6.066 7.222 1.00 75.50 90 PHE A N 1
ATOM 749 C CA . PHE A 1 90 ? -3.145 5.663 6.123 1.00 75.50 90 PHE A CA 1
ATOM 750 C C . PHE A 1 90 ? -1.685 5.597 6.579 1.00 75.50 90 PHE A C 1
ATOM 752 O O . PHE A 1 90 ? -1.159 6.563 7.136 1.00 75.50 90 PHE A O 1
ATOM 759 N N . GLN A 1 91 ? -1.030 4.463 6.326 1.00 78.19 91 GLN A N 1
ATOM 760 C CA . GLN A 1 91 ? 0.389 4.267 6.599 1.00 78.19 91 GLN A CA 1
ATOM 761 C C . GLN A 1 91 ? 1.139 3.944 5.300 1.00 78.19 91 GLN A C 1
ATOM 763 O O . GLN A 1 91 ? 0.829 2.968 4.612 1.00 78.19 91 GLN A O 1
ATOM 768 N N . GLN A 1 92 ? 2.166 4.740 5.009 1.00 72.56 92 GLN A N 1
ATOM 769 C CA . GLN A 1 92 ? 3.104 4.539 3.905 1.00 72.56 92 GLN A CA 1
ATOM 770 C C . GLN A 1 92 ? 4.547 4.607 4.432 1.00 72.56 92 GLN A C 1
ATOM 772 O O . GLN A 1 92 ? 4.784 5.080 5.550 1.00 72.56 92 GLN A O 1
ATOM 777 N N . ASP A 1 93 ? 5.503 4.092 3.659 1.00 69.12 93 ASP A N 1
ATOM 778 C CA . ASP A 1 93 ? 6.919 4.301 3.931 1.00 69.12 93 ASP A CA 1
ATOM 779 C C . ASP A 1 93 ? 7.315 5.783 3.769 1.00 69.12 93 ASP A C 1
ATOM 781 O O . ASP A 1 93 ? 6.606 6.599 3.180 1.00 69.12 93 ASP A O 1
ATOM 785 N N . ASN A 1 94 ? 8.441 6.163 4.369 1.00 58.81 94 ASN A N 1
ATOM 786 C CA . ASN A 1 94 ? 8.974 7.524 4.291 1.00 58.81 94 ASN A CA 1
ATOM 787 C C . ASN A 1 94 ? 10.066 7.602 3.209 1.00 58.81 94 ASN A C 1
ATOM 789 O O . ASN A 1 94 ? 11.202 7.976 3.517 1.00 58.81 94 ASN A O 1
ATOM 793 N N . ALA A 1 95 ? 9.748 7.118 2.002 1.00 57.53 95 ALA A N 1
ATOM 794 C CA . ALA A 1 95 ? 10.677 7.018 0.871 1.00 57.53 95 ALA A CA 1
ATOM 795 C C . ALA A 1 95 ? 11.182 8.372 0.350 1.00 57.53 95 ALA A C 1
ATOM 797 O O . ALA A 1 95 ? 10.379 9.327 0.241 1.00 57.53 95 ALA A O 1
#

pLDDT: mean 70.87, std 8.65, range [45.62, 83.19]

InterPro domains:
  IPR036397 Ribonuclease H superfamily [G3DSA:3.30.420.10] (2-95)

Sequence (95 aa):
MDDGFTWCRQRSLWDQEWNSIAFSDESRFCLDMHDGRARVRRRRVMVWGAYGSRSPLIFIRGNMNAQRYIHEVLEPHLLPYLDTLADPTFQQDNA

Organism: Acanthoscelides obtectus (NCBI:txid200917)